Protein AF-A0A7R9Y5P9-F1 (afdb_monomer_lite)

Organism: NCBI:txid156133

Foldseek 3Di:
DVLLVVLLVLLVVLVVLLVVLVVPVVPDDPPCLPVSLVSLVVSLVSLVVSVVSLVVVVVVVVPPDPQDPVNVVSNVSSVVSSVVSVVSNVVSVVVNVVSVVD

Secondary structure (DSSP, 8-state):
-HHHHHHHHHHHHHHHHHHHHHHHHHH-SSS-HHHHHHHHHHHHHHHHHHHHHHHHHHHHTTSSPPPPHHHHHHHHHHHHHHHHHHHHHHHHHHHHHHHTT-

Sequence (102 aa):
MEAIEACEARLAELLECAAGVLDATSGVGDADEAGVLERCAEFREGVLTVQAELKEIASRARIGVPVDSDVYASRARAQLQARRAELLLARVSEMEGALGSR

pLDDT: mean 78.04, std 9.92, range [51.62, 90.19]

Radius of gyration: 16.13 Å; chains: 1; bounding box: 40×18×51 Å

Structure (mmCIF, N/CA/C/O backbone):
data_AF-A0A7R9Y5P9-F1
#
_entry.id   AF-A0A7R9Y5P9-F1
#
loop_
_atom_site.group_PDB
_atom_site.id
_atom_site.type_symbol
_atom_site.label_atom_id
_atom_site.label_alt_id
_atom_site.label_comp_id
_atom_site.label_asym_id
_atom_site.label_entity_id
_atom_site.label_seq_id
_atom_site.pdbx_PDB_ins_code
_atom_site.Cartn_x
_atom_site.Cartn_y
_atom_site.Cartn_z
_atom_site.occupancy
_atom_site.B_iso_or_equiv
_atom_site.auth_seq_id
_atom_site.auth_comp_id
_atom_site.auth_asym_id
_atom_site.auth_atom_id
_atom_site.pdbx_PDB_model_num
ATOM 1 N N . MET A 1 1 ? -13.147 7.444 11.698 1.00 61.31 1 MET A N 1
ATOM 2 C CA . MET A 1 1 ? -13.637 6.702 10.521 1.00 61.31 1 MET A CA 1
ATOM 3 C C . MET A 1 1 ? -12.929 7.207 9.270 1.00 61.31 1 MET A C 1
ATOM 5 O O . MET A 1 1 ? -12.202 6.420 8.681 1.00 61.31 1 MET A O 1
ATOM 9 N N . GLU A 1 2 ? -12.959 8.521 9.018 1.00 74.06 2 GLU A N 1
ATOM 10 C CA . GLU A 1 2 ? -12.297 9.199 7.881 1.00 74.06 2 GLU A CA 1
ATOM 11 C C . GLU A 1 2 ? -10.834 8.782 7.621 1.00 74.06 2 GLU A C 1
ATOM 13 O O . GLU A 1 2 ? -10.451 8.560 6.480 1.00 74.06 2 GLU A O 1
ATOM 18 N N . ALA A 1 3 ? -10.008 8.598 8.660 1.00 80.56 3 ALA A N 1
ATOM 19 C CA . ALA A 1 3 ? -8.601 8.214 8.475 1.00 80.56 3 ALA A CA 1
ATOM 20 C C . ALA A 1 3 ? -8.402 6.791 7.907 1.00 80.56 3 ALA A C 1
ATOM 22 O O . ALA A 1 3 ? -7.449 6.556 7.170 1.00 80.56 3 ALA A O 1
ATOM 23 N N . ILE A 1 4 ? -9.283 5.836 8.241 1.00 81.44 4 ILE A N 1
ATOM 24 C CA . ILE A 1 4 ? -9.204 4.465 7.701 1.00 81.44 4 ILE A CA 1
ATOM 25 C C . ILE A 1 4 ? -9.702 4.453 6.257 1.00 81.44 4 ILE A C 1
ATOM 27 O O . ILE A 1 4 ? -9.072 3.829 5.414 1.00 81.44 4 ILE A O 1
ATOM 31 N N . GLU A 1 5 ? -10.779 5.179 5.967 1.00 83.56 5 GLU A N 1
ATOM 32 C CA . GLU A 1 5 ? -11.331 5.306 4.612 1.00 83.56 5 GLU A CA 1
ATOM 33 C C . GLU A 1 5 ? -10.343 6.003 3.666 1.00 83.56 5 GLU A C 1
ATOM 35 O O . GLU A 1 5 ? -10.159 5.568 2.533 1.00 83.56 5 GLU A O 1
ATOM 40 N N . ALA A 1 6 ? -9.621 7.018 4.151 1.00 86.69 6 ALA A N 1
ATOM 41 C CA . ALA A 1 6 ? -8.530 7.641 3.405 1.00 86.69 6 ALA A CA 1
ATOM 42 C C . ALA A 1 6 ? -7.386 6.651 3.114 1.00 86.69 6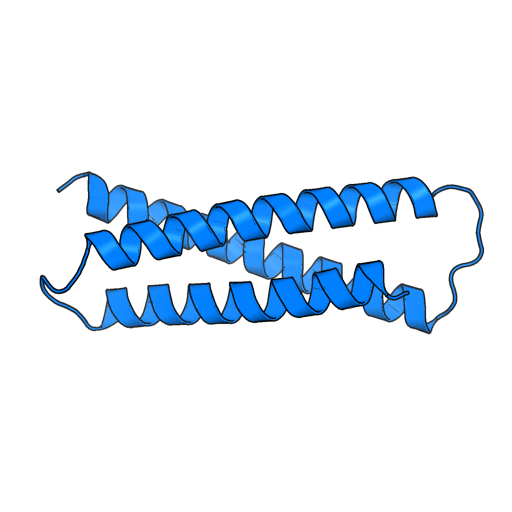 ALA A C 1
ATOM 44 O O . ALA A 1 6 ? -6.850 6.637 2.007 1.00 86.69 6 ALA A O 1
ATOM 45 N N . CYS A 1 7 ? -7.036 5.786 4.076 1.00 86.19 7 CYS A N 1
ATOM 46 C CA . CYS A 1 7 ? -6.064 4.713 3.844 1.00 86.19 7 CYS A CA 1
ATOM 47 C C . CYS A 1 7 ? -6.574 3.695 2.810 1.00 86.19 7 CYS A C 1
ATOM 49 O O . CYS A 1 7 ? -5.797 3.259 1.966 1.00 86.19 7 CYS A O 1
ATOM 51 N N . GLU A 1 8 ? -7.858 3.318 2.858 1.00 84.38 8 GLU A N 1
ATOM 52 C CA . GLU A 1 8 ? -8.479 2.410 1.878 1.00 84.38 8 GLU A CA 1
ATOM 53 C C . GLU A 1 8 ? -8.446 3.003 0.461 1.00 84.38 8 GLU A C 1
ATOM 55 O O . GLU A 1 8 ? -8.071 2.309 -0.485 1.00 84.38 8 GLU A O 1
ATOM 60 N N . ALA A 1 9 ? -8.788 4.286 0.308 1.00 88.06 9 ALA A N 1
ATOM 61 C CA . ALA A 1 9 ? -8.758 4.975 -0.981 1.00 88.06 9 ALA A CA 1
ATOM 62 C C . ALA A 1 9 ? -7.337 5.027 -1.562 1.00 88.06 9 ALA A C 1
ATOM 64 O O . ALA A 1 9 ? -7.113 4.596 -2.692 1.00 88.06 9 ALA A O 1
ATOM 65 N N . ARG A 1 10 ? -6.352 5.441 -0.753 1.00 88.81 10 ARG A N 1
ATOM 66 C CA . ARG A 1 10 ? -4.941 5.472 -1.169 1.00 88.81 10 ARG A CA 1
ATOM 67 C C . ARG A 1 10 ? -4.418 4.083 -1.529 1.00 88.81 10 ARG A C 1
ATOM 69 O O . ARG A 1 10 ? -3.674 3.937 -2.491 1.00 88.81 10 ARG A O 1
ATOM 76 N N . LEU A 1 11 ? -4.803 3.044 -0.783 1.00 86.69 11 LEU A N 1
ATOM 77 C CA . LEU A 1 11 ? -4.425 1.670 -1.121 1.00 86.69 11 LEU A CA 1
ATOM 78 C C . LEU A 1 11 ? -5.032 1.217 -2.447 1.00 86.69 11 LEU A C 1
ATOM 80 O O . LEU A 1 11 ? -4.354 0.516 -3.191 1.00 86.69 11 LEU A O 1
ATOM 84 N N . ALA A 1 12 ? -6.272 1.596 -2.757 1.00 85.81 12 ALA A N 1
ATOM 85 C CA . ALA A 1 12 ? -6.882 1.273 -4.042 1.00 85.81 12 ALA A CA 1
ATOM 86 C C . ALA A 1 12 ? -6.106 1.907 -5.210 1.00 85.81 12 ALA A C 1
ATOM 88 O O . ALA A 1 12 ? -5.722 1.190 -6.132 1.00 85.81 12 ALA A O 1
ATOM 89 N N . GLU A 1 13 ? -5.780 3.198 -5.116 1.00 89.25 13 GLU A N 1
ATOM 90 C CA . GLU A 1 13 ? -4.980 3.916 -6.122 1.00 89.25 13 GLU A CA 1
ATOM 91 C C . GLU A 1 13 ? -3.589 3.288 -6.310 1.00 89.25 13 GLU A C 1
ATOM 93 O O . GLU A 1 13 ? -3.135 3.065 -7.433 1.00 89.25 13 GLU A O 1
ATOM 98 N N . LEU A 1 14 ? -2.918 2.927 -5.211 1.00 88.25 14 LEU A N 1
ATOM 99 C CA . LEU A 1 14 ? -1.611 2.267 -5.260 1.00 88.25 14 LEU A CA 1
ATOM 100 C C . LEU A 1 14 ? -1.691 0.884 -5.923 1.00 88.25 14 LEU A C 1
ATOM 102 O O . LEU A 1 14 ? -0.805 0.517 -6.693 1.00 88.25 14 LEU A O 1
ATOM 106 N N . LEU A 1 15 ? -2.744 0.110 -5.649 1.00 85.31 15 LEU A N 1
ATOM 107 C CA . LEU A 1 15 ? -2.955 -1.195 -6.283 1.00 85.31 15 LEU A CA 1
ATOM 108 C C . LEU A 1 15 ? -3.193 -1.065 -7.795 1.00 85.31 15 LEU A C 1
ATOM 110 O O . LEU A 1 15 ? -2.688 -1.893 -8.555 1.00 85.31 15 LEU A O 1
ATOM 114 N N . GLU A 1 16 ? -3.914 -0.033 -8.235 1.00 86.81 16 GLU A N 1
ATOM 115 C CA . GLU A 1 16 ? -4.086 0.280 -9.659 1.00 86.81 16 GLU A CA 1
ATOM 116 C C . GLU A 1 16 ? -2.762 0.702 -10.310 1.00 86.81 16 GLU A C 1
ATOM 118 O O . GLU A 1 16 ? -2.427 0.211 -11.390 1.00 86.81 16 GLU A O 1
ATOM 123 N N . CYS A 1 17 ? -1.961 1.527 -9.625 1.00 84.31 17 CYS A N 1
ATOM 124 C CA . CYS A 1 17 ? -0.624 1.907 -10.084 1.00 84.31 17 CYS A CA 1
ATOM 125 C C . CYS A 1 17 ? 0.274 0.673 -10.289 1.00 84.31 17 CYS A C 1
ATOM 127 O O . CYS A 1 17 ? 0.861 0.500 -11.359 1.00 84.31 17 CYS A O 1
ATOM 129 N N . ALA A 1 18 ? 0.312 -0.244 -9.316 1.00 81.50 18 ALA A N 1
ATOM 130 C CA . ALA A 1 18 ? 1.077 -1.486 -9.425 1.00 81.50 18 ALA A CA 1
ATOM 131 C C . ALA A 1 18 ? 0.602 -2.381 -10.579 1.00 81.50 18 ALA A C 1
ATOM 133 O O . ALA A 1 18 ? 1.427 -2.979 -11.269 1.00 81.50 18 ALA A O 1
ATOM 134 N N . ALA A 1 19 ? -0.710 -2.469 -10.816 1.00 82.56 19 ALA A N 1
ATOM 135 C CA . ALA A 1 19 ? -1.245 -3.201 -11.961 1.00 82.56 19 ALA A CA 1
ATOM 136 C C . ALA A 1 19 ? -0.786 -2.579 -13.290 1.00 82.56 19 ALA A C 1
ATOM 138 O O . ALA A 1 19 ? -0.366 -3.307 -14.186 1.00 82.56 19 ALA A O 1
ATOM 139 N N . GLY A 1 20 ? -0.786 -1.246 -13.392 1.00 81.31 20 GLY A N 1
ATOM 140 C CA . GLY A 1 20 ? -0.282 -0.530 -14.566 1.00 81.31 20 GLY A CA 1
ATOM 141 C C . GLY A 1 20 ? 1.218 -0.733 -14.806 1.00 81.31 20 GLY A C 1
ATOM 142 O O . GLY A 1 20 ? 1.639 -0.905 -15.947 1.00 81.31 20 GLY A O 1
ATOM 143 N N . VAL A 1 21 ? 2.027 -0.768 -13.743 1.00 79.06 21 VAL A N 1
ATOM 144 C CA . VAL A 1 21 ? 3.466 -1.092 -13.813 1.00 79.06 21 VAL A CA 1
ATOM 145 C C . VAL A 1 21 ? 3.691 -2.524 -14.314 1.00 79.06 21 VAL A C 1
ATOM 147 O O . VAL A 1 21 ? 4.527 -2.764 -15.188 1.00 79.06 21 VAL A O 1
ATOM 150 N N . LEU A 1 22 ? 2.933 -3.488 -13.788 1.00 76.81 22 LEU A N 1
ATOM 151 C CA . LEU A 1 22 ? 3.016 -4.892 -14.200 1.00 76.81 22 LEU A CA 1
ATOM 152 C C . LEU A 1 22 ? 2.593 -5.093 -15.662 1.00 76.81 22 LEU A C 1
ATOM 154 O O . LEU A 1 22 ? 3.210 -5.878 -16.377 1.00 76.81 22 LEU A O 1
ATOM 158 N N . ASP A 1 23 ? 1.579 -4.363 -16.122 1.00 78.06 23 ASP A N 1
ATOM 159 C CA . ASP A 1 23 ? 1.120 -4.424 -17.510 1.00 78.06 23 ASP A CA 1
ATOM 160 C C . ASP A 1 23 ? 2.150 -3.807 -18.470 1.00 78.06 23 ASP A C 1
ATOM 162 O O . ASP A 1 23 ? 2.576 -4.461 -19.426 1.00 78.06 23 ASP A O 1
ATOM 166 N N . ALA A 1 24 ? 2.657 -2.609 -18.147 1.00 71.94 24 ALA A N 1
ATOM 167 C CA . ALA A 1 24 ? 3.682 -1.916 -18.931 1.00 71.94 24 ALA A CA 1
ATOM 168 C C . ALA A 1 24 ? 4.955 -2.758 -19.105 1.00 71.94 24 ALA A C 1
ATOM 170 O O . ALA A 1 24 ? 5.548 -2.790 -20.175 1.00 71.94 24 ALA A O 1
ATOM 171 N N . THR A 1 25 ? 5.352 -3.504 -18.080 1.00 68.69 25 THR A N 1
ATOM 172 C CA . THR A 1 25 ? 6.538 -4.374 -18.140 1.00 68.69 25 THR A CA 1
ATOM 173 C C . THR A 1 25 ? 6.292 -5.710 -18.840 1.00 68.69 25 THR A C 1
ATOM 175 O O . THR A 1 25 ? 7.241 -6.328 -19.320 1.00 68.69 25 THR A O 1
ATOM 178 N N . SER A 1 26 ? 5.037 -6.154 -18.945 1.00 67.50 26 SER A N 1
ATOM 179 C CA . SER A 1 26 ? 4.662 -7.361 -19.691 1.00 67.50 26 SER A CA 1
ATOM 180 C C . SER A 1 26 ? 4.540 -7.133 -21.205 1.00 67.50 26 SER A C 1
ATOM 182 O O . SER A 1 26 ? 4.662 -8.085 -21.979 1.00 67.50 26 SER A O 1
ATOM 184 N N . GLY A 1 27 ? 4.325 -5.881 -21.631 1.00 61.69 27 GLY A N 1
ATOM 185 C CA . GLY A 1 27 ? 4.013 -5.520 -23.017 1.00 61.69 27 GLY A CA 1
ATOM 186 C C . GLY A 1 27 ? 5.094 -4.764 -23.797 1.00 61.69 27 GLY A C 1
ATOM 187 O O . GLY A 1 27 ? 4.881 -4.488 -24.977 1.00 61.69 27 GLY A O 1
ATOM 188 N N . VAL A 1 28 ? 6.234 -4.407 -23.198 1.00 51.62 28 VAL A N 1
ATOM 189 C CA . VAL A 1 28 ? 7.121 -3.378 -23.771 1.00 51.62 28 VAL A CA 1
ATOM 190 C C . VAL A 1 28 ? 8.561 -3.865 -23.966 1.00 51.62 28 VAL A C 1
ATOM 192 O O . VAL A 1 28 ? 9.234 -4.280 -23.027 1.00 51.62 28 VAL A O 1
ATOM 195 N N . GLY A 1 29 ? 9.049 -3.771 -25.207 1.00 59.34 29 GLY A N 1
ATOM 196 C CA . GLY A 1 29 ? 10.475 -3.581 -25.491 1.00 59.34 29 GLY A CA 1
ATOM 197 C C . GLY A 1 29 ? 10.836 -2.095 -25.397 1.00 59.34 29 GLY A C 1
ATOM 198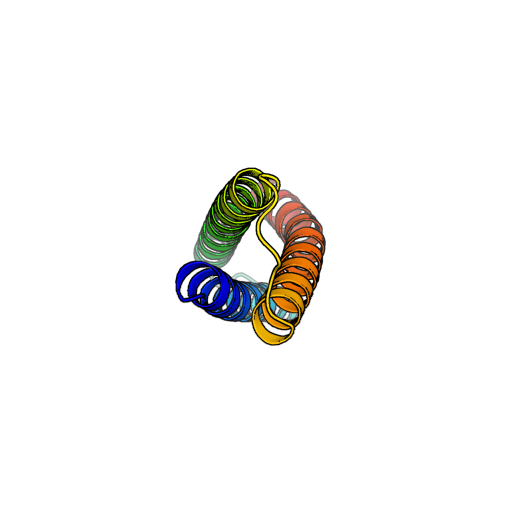 O O . GLY A 1 29 ? 10.001 -1.282 -25.764 1.00 59.34 29 GLY A O 1
ATOM 199 N N . ASP A 1 30 ? 12.039 -1.771 -24.907 1.00 52.81 30 ASP A N 1
ATOM 200 C CA . ASP A 1 30 ? 12.751 -0.472 -24.797 1.00 52.81 30 ASP A CA 1
ATOM 201 C C . ASP A 1 30 ? 12.000 0.828 -24.408 1.00 52.81 30 ASP A C 1
ATOM 203 O O . ASP A 1 30 ? 12.654 1.836 -24.137 1.00 52.81 30 ASP A O 1
ATOM 207 N N . ALA A 1 31 ? 10.669 0.876 -24.340 1.00 55.31 31 ALA A N 1
ATOM 208 C CA . ALA A 1 31 ? 9.947 2.101 -24.028 1.00 55.31 31 ALA A CA 1
ATOM 209 C C . ALA A 1 31 ? 9.830 2.316 -22.510 1.00 55.31 31 ALA A C 1
ATOM 211 O O . ALA A 1 31 ? 9.109 1.621 -21.801 1.00 55.31 31 ALA A O 1
ATOM 212 N N . ASP A 1 32 ? 10.531 3.358 -22.071 1.00 72.19 32 ASP A N 1
ATOM 213 C CA . ASP A 1 32 ? 10.365 4.084 -20.812 1.00 72.19 32 ASP A CA 1
ATOM 214 C C . ASP A 1 32 ? 10.641 3.302 -19.519 1.00 72.19 32 ASP A C 1
ATOM 216 O O . ASP A 1 32 ? 9.895 3.361 -18.543 1.00 72.19 32 ASP A O 1
ATOM 220 N N . GLU A 1 33 ? 11.778 2.604 -19.491 1.00 74.44 33 GLU A N 1
ATOM 221 C CA . GLU A 1 33 ? 12.335 2.012 -18.269 1.00 74.44 33 GLU A CA 1
ATOM 222 C C . GLU A 1 33 ? 12.426 3.029 -17.117 1.00 74.44 33 GLU A C 1
ATOM 224 O O . GLU A 1 33 ? 12.104 2.701 -15.977 1.00 74.44 33 GLU A O 1
ATOM 229 N N . ALA A 1 34 ? 12.791 4.280 -17.417 1.00 78.44 34 ALA A N 1
ATOM 230 C CA . ALA A 1 34 ? 12.848 5.355 -16.432 1.00 78.44 34 ALA A CA 1
ATOM 231 C C . ALA A 1 34 ? 11.466 5.655 -15.822 1.00 78.44 34 ALA A C 1
ATOM 233 O O . ALA A 1 34 ? 11.344 5.693 -14.599 1.00 78.44 34 ALA A O 1
ATOM 234 N N . GLY A 1 35 ? 10.422 5.799 -16.645 1.00 81.81 35 GLY A N 1
ATOM 235 C CA . GLY A 1 35 ? 9.054 6.009 -16.170 1.00 81.81 35 GLY A CA 1
ATOM 236 C C . GLY A 1 35 ? 8.479 4.804 -15.420 1.00 81.81 35 GLY A C 1
ATOM 237 O O . GLY A 1 35 ? 7.698 4.972 -14.484 1.00 81.81 35 GLY A O 1
ATOM 238 N N . VAL A 1 36 ? 8.884 3.579 -15.771 1.00 80.94 36 VAL A N 1
ATOM 239 C CA . VAL A 1 36 ? 8.533 2.377 -14.998 1.00 80.94 36 VAL A CA 1
ATOM 240 C C . VAL A 1 36 ? 9.199 2.411 -13.622 1.00 80.94 36 VAL A C 1
ATOM 242 O O . VAL A 1 36 ? 8.511 2.223 -12.622 1.00 80.94 36 VAL A O 1
ATOM 245 N N . LEU A 1 37 ? 10.504 2.689 -13.550 1.00 82.56 37 LEU A N 1
ATOM 246 C CA . LEU A 1 37 ? 11.243 2.784 -12.286 1.00 82.56 37 LEU A CA 1
ATOM 247 C C . LEU A 1 37 ? 10.694 3.891 -11.373 1.00 82.56 37 LEU A C 1
ATOM 249 O O . LEU A 1 37 ? 10.569 3.675 -10.169 1.00 82.56 37 LEU A O 1
ATOM 253 N N . GLU A 1 38 ? 10.3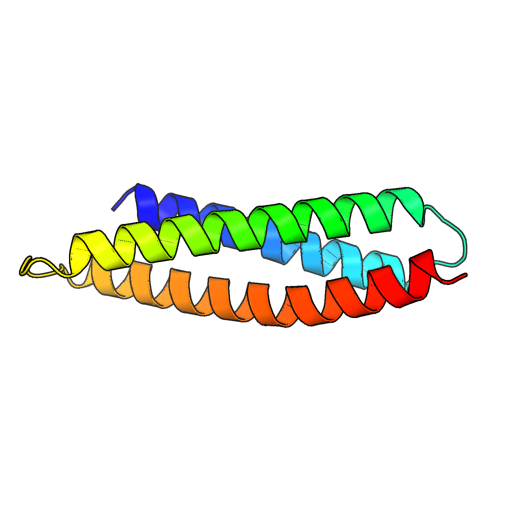17 5.045 -11.930 1.00 85.12 38 GLU A N 1
ATOM 254 C CA . GLU A 1 38 ? 9.687 6.137 -11.177 1.00 85.12 38 GLU A CA 1
ATOM 255 C C . GLU A 1 38 ? 8.360 5.690 -10.546 1.00 85.12 38 GLU A C 1
ATOM 257 O O . GLU A 1 38 ? 8.179 5.812 -9.334 1.00 85.12 38 GLU A O 1
ATOM 262 N N . ARG A 1 39 ? 7.471 5.052 -11.320 1.00 84.75 39 ARG A N 1
ATOM 263 C CA . ARG A 1 39 ? 6.196 4.530 -10.794 1.00 84.75 39 ARG A CA 1
ATOM 264 C C . ARG A 1 39 ? 6.389 3.427 -9.757 1.00 84.75 39 ARG A C 1
ATOM 266 O O . ARG A 1 39 ? 5.623 3.339 -8.798 1.00 84.75 39 ARG A O 1
ATOM 273 N N . CYS A 1 40 ? 7.403 2.578 -9.924 1.00 84.94 40 CYS A N 1
ATOM 274 C CA . CYS A 1 40 ? 7.754 1.572 -8.927 1.00 84.94 40 CYS A CA 1
ATOM 275 C C . CYS A 1 40 ? 8.188 2.218 -7.597 1.00 84.94 40 CYS A C 1
ATOM 277 O O . CYS A 1 40 ? 7.768 1.769 -6.522 1.00 84.94 40 CYS A O 1
ATOM 279 N N . ALA A 1 41 ? 8.975 3.298 -7.661 1.00 85.81 41 ALA A N 1
ATOM 280 C CA . ALA A 1 41 ? 9.404 4.060 -6.494 1.00 85.81 41 ALA A CA 1
ATOM 281 C C . ALA A 1 41 ? 8.221 4.754 -5.797 1.00 85.81 41 ALA A C 1
ATOM 283 O O . ALA A 1 41 ? 8.065 4.594 -4.583 1.00 85.81 41 ALA A O 1
ATOM 284 N N . GLU A 1 42 ? 7.352 5.431 -6.555 1.00 88.25 42 GLU A N 1
ATOM 285 C CA . GLU A 1 42 ? 6.128 6.064 -6.042 1.00 88.25 42 GLU A CA 1
ATOM 286 C C . GLU A 1 42 ? 5.200 5.046 -5.368 1.00 88.25 42 GLU A C 1
ATOM 288 O O . GLU A 1 42 ? 4.720 5.265 -4.251 1.00 88.25 42 GLU A O 1
ATOM 293 N N . PHE A 1 43 ? 4.988 3.889 -6.008 1.00 88.25 43 PHE A N 1
ATOM 294 C CA . PHE A 1 43 ? 4.199 2.805 -5.432 1.00 88.25 43 PHE A CA 1
ATOM 295 C C . PHE A 1 43 ? 4.791 2.345 -4.096 1.00 88.25 43 PHE A C 1
ATOM 297 O O . PHE A 1 43 ? 4.073 2.220 -3.100 1.00 88.25 43 PHE A O 1
ATOM 304 N N . ARG A 1 44 ? 6.109 2.131 -4.038 1.00 86.62 44 ARG A N 1
ATOM 305 C CA . ARG A 1 44 ? 6.792 1.694 -2.818 1.00 86.62 44 ARG A CA 1
ATOM 306 C C . ARG A 1 44 ? 6.670 2.698 -1.682 1.00 86.62 44 ARG A C 1
ATOM 308 O O . ARG A 1 44 ? 6.315 2.304 -0.568 1.00 86.62 44 ARG A O 1
ATOM 315 N N . GLU A 1 45 ? 6.954 3.967 -1.943 1.00 89.81 45 GLU A N 1
ATOM 316 C CA . GLU A 1 45 ? 6.829 5.025 -0.942 1.00 89.81 45 GLU A CA 1
ATOM 317 C C . GLU A 1 45 ? 5.385 5.141 -0.435 1.00 89.81 45 GLU A C 1
ATOM 319 O O . GLU A 1 45 ? 5.146 5.190 0.779 1.00 89.81 45 GLU A O 1
ATOM 324 N N . GLY A 1 46 ? 4.411 5.087 -1.346 1.00 89.19 46 GLY A N 1
ATOM 325 C CA . GLY A 1 46 ? 2.994 5.129 -1.008 1.00 89.19 46 GLY A CA 1
ATOM 326 C C . GLY A 1 46 ? 2.565 3.972 -0.105 1.00 89.19 46 GLY A C 1
ATOM 327 O O . GLY A 1 46 ? 1.929 4.198 0.929 1.00 89.19 46 GLY A O 1
ATOM 328 N N . VAL A 1 47 ? 2.959 2.737 -0.434 1.00 87.81 47 VAL A N 1
ATOM 329 C CA . VAL A 1 47 ? 2.626 1.551 0.374 1.00 87.81 47 VAL A CA 1
ATOM 330 C C . VAL A 1 47 ? 3.229 1.644 1.773 1.00 87.81 47 VAL A C 1
ATOM 332 O O . VAL A 1 47 ? 2.531 1.385 2.756 1.00 87.81 47 VAL A O 1
ATOM 335 N N . LEU A 1 48 ? 4.499 2.043 1.889 1.00 87.31 48 LEU A N 1
ATOM 336 C CA . LEU A 1 48 ? 5.164 2.198 3.186 1.00 87.31 48 LEU A CA 1
ATOM 337 C C . LEU A 1 48 ? 4.496 3.280 4.043 1.00 87.31 48 LEU A C 1
ATOM 339 O O . LEU A 1 48 ? 4.298 3.076 5.245 1.00 87.31 48 LEU A O 1
ATOM 343 N N . THR A 1 49 ? 4.093 4.387 3.421 1.00 90.19 49 THR A N 1
ATOM 344 C CA . THR A 1 49 ? 3.399 5.491 4.094 1.00 90.19 49 THR A CA 1
ATOM 345 C C . THR A 1 49 ? 2.051 5.039 4.649 1.00 90.19 49 THR A C 1
ATOM 347 O O . THR A 1 49 ? 1.800 5.176 5.847 1.00 90.19 49 THR A O 1
ATOM 350 N N . VAL A 1 50 ? 1.205 4.406 3.827 1.00 88.06 50 VAL A N 1
ATOM 351 C CA . VAL A 1 50 ? -0.114 3.943 4.290 1.00 88.06 50 VAL A CA 1
ATOM 352 C C . VAL A 1 50 ? 0.014 2.843 5.350 1.00 88.06 50 VAL A C 1
ATOM 354 O O . VAL A 1 50 ? -0.755 2.803 6.311 1.00 88.06 50 VAL A O 1
ATOM 357 N N . GLN A 1 51 ? 1.016 1.965 5.250 1.00 84.75 51 GLN A N 1
ATOM 358 C CA . GLN A 1 51 ? 1.281 0.982 6.303 1.00 84.75 51 GLN A CA 1
ATOM 359 C C . GLN A 1 51 ? 1.662 1.632 7.640 1.00 84.75 51 GLN A C 1
ATOM 361 O O . GLN A 1 51 ? 1.256 1.131 8.694 1.00 84.75 51 GLN A O 1
ATOM 366 N N . ALA A 1 52 ? 2.444 2.714 7.622 1.00 85.31 52 ALA A N 1
ATOM 367 C CA . ALA A 1 52 ? 2.785 3.462 8.829 1.00 85.31 52 ALA A CA 1
ATOM 368 C C . ALA A 1 52 ? 1.536 4.109 9.450 1.00 85.31 52 ALA A C 1
ATOM 370 O O . ALA A 1 52 ? 1.290 3.929 10.646 1.00 85.31 52 ALA A O 1
ATOM 371 N N . GLU A 1 53 ? 0.698 4.750 8.632 1.00 87.56 53 GLU A N 1
ATOM 372 C CA . GLU A 1 53 ? -0.572 5.354 9.060 1.00 87.56 53 GLU A CA 1
ATOM 373 C C . GLU A 1 53 ? -1.523 4.308 9.668 1.00 87.56 53 GLU A C 1
ATOM 375 O O . GLU A 1 53 ? -2.049 4.493 10.767 1.00 87.56 53 GLU A O 1
ATOM 380 N N . LEU A 1 54 ? -1.682 3.144 9.029 1.00 84.44 54 LEU A N 1
ATOM 381 C CA . LEU A 1 54 ? -2.508 2.053 9.558 1.00 84.44 54 LEU A CA 1
ATOM 382 C C . LEU A 1 54 ? -1.977 1.496 10.886 1.00 84.44 54 LEU A C 1
ATOM 384 O O . LEU A 1 54 ? -2.773 1.153 11.767 1.00 84.44 54 LEU A O 1
ATOM 388 N N . LYS A 1 55 ? -0.651 1.407 11.062 1.00 84.12 55 LYS A N 1
ATOM 389 C CA . LYS A 1 55 ? -0.031 1.001 12.338 1.00 84.12 55 LYS A CA 1
ATOM 390 C C . LYS A 1 55 ? -0.307 2.020 13.440 1.00 84.12 55 LYS A C 1
ATOM 392 O O . LYS A 1 55 ? -0.597 1.621 14.569 1.00 84.12 55 LYS A O 1
ATOM 397 N N . GLU A 1 56 ? -0.255 3.309 13.123 1.00 84.88 56 GLU A N 1
ATOM 398 C CA . GLU A 1 56 ? -0.568 4.384 14.061 1.00 84.88 56 GLU A CA 1
ATOM 399 C C . GLU A 1 56 ? -2.054 4.393 14.453 1.00 84.88 56 GLU A C 1
ATOM 401 O O . GLU A 1 56 ? -2.392 4.455 15.636 1.00 84.88 56 GLU A O 1
ATOM 406 N N . ILE A 1 57 ? -2.963 4.241 13.489 1.00 80.44 57 ILE A N 1
ATOM 407 C CA . ILE A 1 57 ? -4.400 4.117 13.769 1.00 80.44 57 ILE A CA 1
ATOM 408 C C . ILE A 1 57 ? -4.660 2.886 14.650 1.00 80.44 57 ILE A C 1
ATOM 410 O O . ILE A 1 57 ? -5.405 2.949 15.633 1.00 80.44 57 ILE A O 1
ATOM 414 N N . ALA A 1 58 ? -4.012 1.761 14.338 1.00 76.81 58 ALA A N 1
ATOM 415 C CA . ALA A 1 58 ? -4.137 0.524 15.097 1.00 76.81 58 ALA A CA 1
ATOM 416 C C . ALA A 1 58 ? -3.615 0.639 16.537 1.00 76.81 58 ALA A C 1
ATOM 418 O O . ALA A 1 58 ? -4.205 0.022 17.431 1.00 76.81 58 ALA A O 1
ATOM 419 N N . SER A 1 59 ? -2.534 1.392 16.767 1.00 78.56 59 SER A N 1
ATOM 420 C CA . SER A 1 59 ? -1.962 1.602 18.101 1.00 78.56 59 SER A CA 1
ATOM 421 C C . SER A 1 59 ? -2.862 2.491 18.961 1.00 78.56 59 SER A C 1
ATOM 423 O O . SER A 1 59 ? -3.115 2.155 20.118 1.00 78.56 59 SER A O 1
ATOM 425 N N . ARG A 1 60 ? -3.441 3.546 18.374 1.00 72.38 60 ARG A N 1
ATOM 426 C CA . ARG A 1 60 ? -4.410 4.439 19.032 1.00 72.38 60 ARG A CA 1
ATOM 427 C C . ARG A 1 60 ? -5.717 3.721 19.389 1.00 72.38 60 ARG A C 1
ATOM 429 O O . ARG A 1 60 ? -6.262 3.936 20.466 1.00 72.38 60 ARG A O 1
ATOM 436 N N . ALA 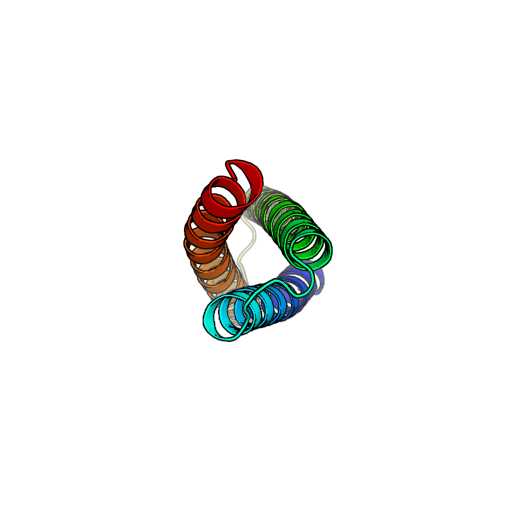A 1 61 ? -6.183 2.804 18.538 1.00 67.06 61 ALA A N 1
ATOM 437 C CA . ALA A 1 61 ? -7.397 2.016 18.779 1.00 67.06 61 ALA A CA 1
ATOM 438 C C . ALA A 1 61 ? -7.256 0.958 19.895 1.00 67.06 61 ALA A C 1
ATOM 440 O O . ALA A 1 61 ? -8.254 0.406 20.349 1.00 67.06 61 ALA A O 1
ATOM 441 N N . ARG A 1 62 ? -6.032 0.644 20.347 1.00 61.88 62 ARG A N 1
ATOM 442 C CA . ARG A 1 62 ? -5.768 -0.382 21.375 1.00 61.88 62 ARG A CA 1
ATOM 443 C C . ARG A 1 62 ? -6.124 0.072 22.802 1.00 61.88 62 ARG A C 1
ATOM 445 O O . ARG A 1 62 ? -6.044 -0.732 23.727 1.00 61.88 62 ARG A O 1
ATOM 452 N N . ILE A 1 63 ? -6.535 1.329 22.980 1.00 58.34 63 ILE A N 1
ATOM 453 C CA . ILE A 1 63 ? -6.932 1.921 24.263 1.00 58.34 63 ILE A CA 1
ATOM 454 C C . ILE A 1 63 ? -8.444 1.731 24.470 1.00 58.34 63 ILE A C 1
ATOM 456 O O . ILE A 1 63 ? -9.203 2.676 24.346 1.00 58.34 63 ILE A O 1
ATOM 460 N N . GLY A 1 64 ? -8.903 0.505 24.740 1.00 53.03 64 GLY A N 1
ATOM 461 C CA . GLY A 1 64 ? -10.196 0.225 25.399 1.00 53.03 64 GLY A CA 1
ATOM 462 C C . GLY A 1 64 ? -11.506 0.765 24.790 1.00 53.03 64 GLY A C 1
ATOM 463 O O . GLY A 1 64 ? -12.540 0.635 25.439 1.00 53.03 64 GLY A O 1
ATOM 464 N N . VAL A 1 65 ? -11.507 1.356 23.591 1.00 56.22 65 VAL A N 1
ATOM 465 C CA . VAL A 1 65 ? -12.725 1.900 22.975 1.00 56.22 65 VAL A CA 1
ATOM 466 C C . VAL A 1 65 ? -13.478 0.774 22.258 1.00 56.22 65 VAL A C 1
ATOM 468 O O . VAL A 1 65 ? -12.884 0.121 21.395 1.00 56.22 65 VAL A O 1
ATOM 471 N N . PRO A 1 66 ? -14.761 0.521 22.578 1.00 54.19 66 PRO A N 1
ATOM 472 C CA . PRO A 1 66 ? -15.590 -0.376 21.784 1.00 54.19 66 PRO A CA 1
ATOM 473 C C . PRO A 1 66 ? -15.657 0.152 20.349 1.00 54.19 66 PRO A C 1
ATOM 475 O O . PRO A 1 66 ? -16.043 1.291 20.103 1.00 54.19 66 PRO A O 1
ATOM 478 N N . VAL A 1 67 ? -15.200 -0.673 19.413 1.00 62.69 67 VAL A N 1
ATOM 479 C CA . VAL A 1 67 ? -15.134 -0.331 17.994 1.00 62.69 67 VAL A CA 1
ATOM 480 C C . VAL A 1 67 ? -16.452 -0.750 17.360 1.00 62.69 67 VAL A C 1
ATOM 482 O O . VAL A 1 67 ? -16.797 -1.931 17.408 1.00 62.69 67 VAL A O 1
ATOM 485 N N . ASP A 1 68 ? -17.178 0.203 16.776 1.00 71.75 68 ASP A N 1
ATOM 486 C CA . ASP A 1 68 ? -18.387 -0.086 16.006 1.00 71.75 68 ASP A CA 1
ATOM 487 C C . ASP A 1 68 ? -18.110 -1.099 14.882 1.00 71.75 68 ASP A C 1
ATOM 489 O O . ASP A 1 68 ? -17.023 -1.123 14.292 1.00 71.75 68 ASP A O 1
ATOM 493 N N . SER A 1 69 ? -19.117 -1.920 14.568 1.00 70.50 69 SER A N 1
ATOM 494 C CA . SER A 1 69 ? -19.084 -2.954 13.517 1.00 70.50 69 SER A CA 1
ATOM 495 C C . SER A 1 69 ? -18.510 -2.434 12.193 1.00 70.50 69 SER A C 1
ATOM 497 O O . SER A 1 69 ? -17.669 -3.087 11.572 1.00 70.50 69 SER A O 1
ATOM 499 N N . ASP A 1 70 ? -18.908 -1.227 11.794 1.00 72.81 70 ASP A N 1
ATOM 500 C CA . ASP A 1 70 ? -18.491 -0.623 10.527 1.00 72.81 70 ASP A CA 1
ATOM 501 C C . ASP A 1 70 ? -17.013 -0.228 10.542 1.00 72.81 70 ASP A C 1
ATOM 503 O O . ASP A 1 70 ? -16.281 -0.470 9.582 1.00 72.81 70 ASP A O 1
ATOM 507 N N . VAL A 1 71 ? -16.527 0.280 11.677 1.00 72.19 71 VAL A N 1
ATOM 508 C CA . VAL A 1 71 ? -15.112 0.622 11.862 1.00 72.19 71 VAL A CA 1
ATOM 509 C C . VAL A 1 71 ? -14.250 -0.643 11.866 1.00 72.19 71 VAL A C 1
ATOM 511 O O . V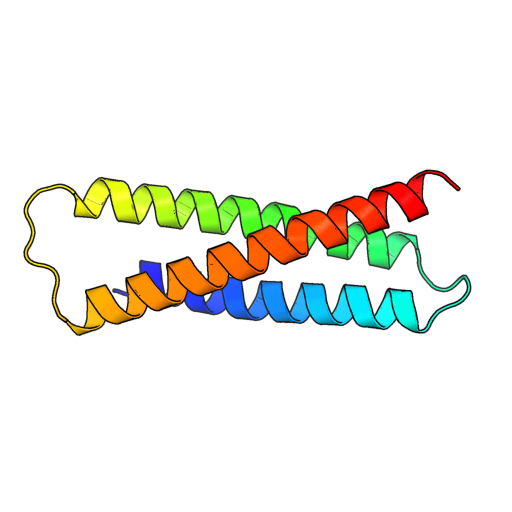AL A 1 71 ? -13.139 -0.637 11.329 1.00 72.19 71 VAL A O 1
ATOM 514 N N . TYR A 1 72 ? -14.757 -1.747 12.422 1.00 73.06 72 TYR A N 1
ATOM 515 C CA . TYR A 1 72 ? -14.087 -3.044 12.342 1.00 73.06 72 TYR A CA 1
ATOM 516 C C . TYR A 1 72 ? -14.006 -3.554 10.895 1.00 73.06 72 TYR A C 1
ATOM 518 O O . TYR A 1 72 ? -12.933 -3.973 10.455 1.00 73.06 72 TYR A O 1
ATOM 526 N N . ALA A 1 73 ? -15.103 -3.469 10.136 1.00 76.06 73 ALA A N 1
ATOM 527 C CA . ALA A 1 73 ? -15.145 -3.887 8.738 1.00 76.06 73 ALA A CA 1
ATOM 528 C C . ALA A 1 73 ? -14.189 -3.067 7.852 1.00 76.06 73 ALA A C 1
ATOM 530 O O . ALA A 1 73 ? -13.411 -3.658 7.098 1.00 76.06 73 ALA A O 1
ATOM 531 N N . SER A 1 74 ? -14.177 -1.734 7.980 1.00 78.75 74 SER A N 1
ATOM 532 C CA . SER A 1 74 ? -13.228 -0.869 7.257 1.00 78.75 74 SER A CA 1
ATOM 533 C C . SER A 1 74 ? -11.780 -1.172 7.640 1.00 78.75 74 SER A C 1
ATOM 535 O O . SER A 1 74 ? -10.899 -1.266 6.790 1.00 78.75 74 SER A O 1
ATOM 537 N N . ARG A 1 75 ? -11.508 -1.434 8.923 1.00 78.44 75 ARG A N 1
ATOM 538 C CA . ARG A 1 75 ? -10.162 -1.825 9.363 1.00 78.44 75 ARG A CA 1
ATOM 539 C C . ARG A 1 75 ? -9.712 -3.149 8.742 1.00 78.44 75 ARG A C 1
ATOM 541 O O . ARG A 1 75 ? -8.562 -3.257 8.322 1.00 78.44 75 ARG A O 1
ATOM 548 N N . ALA A 1 76 ? -10.593 -4.147 8.685 1.00 79.75 76 ALA A N 1
ATOM 549 C CA . ALA A 1 76 ? -10.284 -5.447 8.093 1.00 79.75 76 ALA A CA 1
ATOM 550 C C . ALA A 1 76 ? -9.994 -5.335 6.586 1.00 79.75 76 ALA A C 1
ATOM 552 O O . ALA A 1 76 ? -9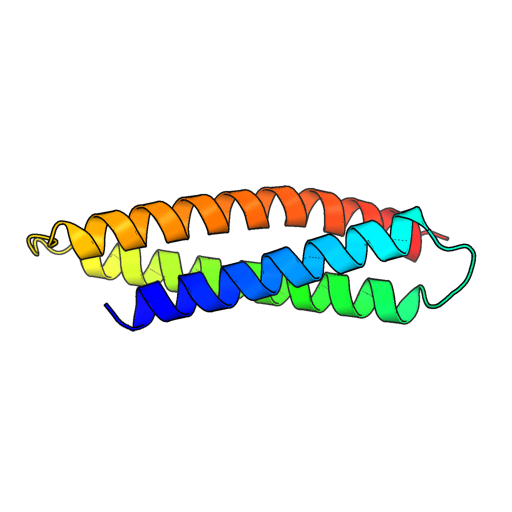.038 -5.938 6.091 1.00 79.75 76 ALA A O 1
ATOM 553 N N . ARG A 1 77 ? -10.772 -4.523 5.863 1.00 80.12 77 ARG A N 1
ATOM 554 C CA . ARG A 1 77 ? -10.549 -4.239 4.438 1.00 80.12 77 ARG A CA 1
ATOM 555 C C . ARG A 1 77 ? -9.228 -3.511 4.192 1.00 80.12 77 ARG A C 1
ATOM 557 O O . ARG A 1 77 ? -8.442 -3.984 3.370 1.00 80.12 77 ARG A O 1
ATOM 564 N N . ALA A 1 78 ? -8.936 -2.454 4.950 1.00 79.50 78 ALA A N 1
ATOM 565 C CA . ALA A 1 78 ? -7.667 -1.733 4.854 1.00 79.50 78 ALA A CA 1
ATOM 566 C C . ALA A 1 78 ? -6.458 -2.649 5.120 1.00 79.50 78 ALA A C 1
ATOM 568 O O . ALA A 1 78 ? -5.467 -2.613 4.394 1.00 79.50 78 ALA A O 1
ATOM 569 N N . GLN A 1 79 ? -6.547 -3.537 6.118 1.00 80.62 79 GLN A N 1
ATOM 570 C CA . GLN A 1 79 ? -5.496 -4.522 6.401 1.00 80.62 79 GLN A CA 1
ATOM 571 C C . GLN A 1 79 ? -5.300 -5.522 5.256 1.00 80.62 79 GLN A C 1
ATOM 573 O O . GLN A 1 79 ? -4.163 -5.836 4.900 1.00 80.62 79 GLN A O 1
ATOM 578 N N . LEU A 1 80 ? -6.389 -6.014 4.659 1.00 84.38 80 LEU A N 1
ATOM 579 C CA . LEU A 1 80 ? -6.318 -6.921 3.515 1.00 84.38 80 LEU A CA 1
ATOM 580 C C . LEU A 1 80 ? -5.678 -6.242 2.297 1.00 84.38 80 LEU A C 1
ATOM 582 O O . LEU A 1 80 ? -4.824 -6.837 1.640 1.00 84.38 80 LEU A O 1
ATOM 586 N N . GLN A 1 81 ? -6.066 -5.001 2.004 1.00 83.25 81 GLN A N 1
ATOM 587 C CA . GLN A 1 81 ? -5.481 -4.214 0.919 1.00 83.25 81 GLN A CA 1
ATOM 588 C C . GLN A 1 81 ? -4.002 -3.909 1.174 1.00 83.25 81 GLN A C 1
ATOM 590 O O . GLN A 1 81 ? -3.188 -4.108 0.277 1.00 83.25 81 GLN A O 1
ATOM 595 N N . ALA A 1 82 ? -3.626 -3.540 2.400 1.00 79.25 82 ALA A N 1
ATOM 596 C CA . ALA A 1 82 ? -2.230 -3.329 2.775 1.00 79.25 82 ALA A CA 1
ATOM 597 C C . ALA A 1 82 ? -1.391 -4.601 2.587 1.00 79.25 82 ALA A C 1
ATOM 599 O O . ALA A 1 82 ? -0.263 -4.528 2.103 1.00 79.25 82 ALA A O 1
ATOM 600 N N . ARG A 1 83 ? -1.953 -5.777 2.903 1.00 84.38 83 ARG A N 1
ATOM 601 C CA . ARG A 1 83 ? -1.285 -7.063 2.664 1.00 84.38 83 ARG A CA 1
ATOM 602 C C . ARG A 1 83 ? -1.137 -7.375 1.175 1.00 84.38 83 ARG A C 1
ATOM 604 O O . ARG A 1 83 ? -0.107 -7.900 0.768 1.00 84.38 83 ARG A O 1
ATOM 611 N N . ARG A 1 84 ? -2.140 -7.057 0.352 1.00 84.75 84 ARG A N 1
ATOM 612 C CA . ARG A 1 84 ? -2.038 -7.181 -1.114 1.00 84.75 84 ARG A CA 1
ATOM 613 C C . ARG A 1 84 ? -0.967 -6.251 -1.678 1.00 84.75 84 ARG A C 1
ATOM 615 O O . ARG A 1 84 ? -0.152 -6.694 -2.479 1.00 84.75 84 ARG A O 1
ATOM 622 N N . ALA A 1 85 ? -0.944 -5.004 -1.220 1.00 83.62 85 ALA A N 1
ATOM 623 C CA . ALA A 1 85 ? 0.043 -4.019 -1.629 1.00 83.62 85 ALA A CA 1
ATOM 624 C C . ALA A 1 85 ? 1.467 -4.438 -1.225 1.00 83.62 85 ALA A C 1
ATOM 626 O O . ALA A 1 85 ? 2.387 -4.301 -2.017 1.00 83.62 85 ALA A O 1
ATOM 627 N N . GLU A 1 86 ? 1.644 -5.046 -0.049 1.00 84.56 86 GLU A N 1
ATOM 628 C CA . GLU A 1 86 ? 2.923 -5.622 0.393 1.00 84.56 86 GLU A CA 1
ATOM 629 C C . GLU A 1 86 ? 3.400 -6.776 -0.507 1.00 84.56 86 GLU A C 1
ATOM 631 O O . GLU A 1 86 ? 4.579 -6.863 -0.842 1.00 84.56 86 GLU A O 1
ATOM 636 N N . LEU A 1 87 ? 2.491 -7.658 -0.933 1.00 86.38 87 LEU A N 1
ATOM 637 C CA . LEU A 1 87 ? 2.835 -8.738 -1.865 1.00 86.38 87 LEU A CA 1
ATOM 638 C C . LEU A 1 87 ? 3.240 -8.191 -3.241 1.00 86.38 87 LEU A C 1
ATOM 640 O O . LEU A 1 87 ? 4.186 -8.689 -3.849 1.00 86.38 87 LEU A O 1
ATOM 644 N N . LEU A 1 88 ? 2.546 -7.156 -3.717 1.00 83.69 88 LEU A N 1
ATOM 645 C CA . LEU A 1 88 ? 2.892 -6.475 -4.963 1.00 83.69 88 LEU A CA 1
ATOM 646 C C . LEU A 1 88 ? 4.199 -5.691 -4.840 1.00 83.69 88 LEU A C 1
ATOM 648 O O . LEU A 1 88 ? 4.971 -5.672 -5.789 1.00 83.69 88 LEU A O 1
ATOM 652 N N . LEU A 1 89 ? 4.500 -5.128 -3.668 1.00 82.62 89 LEU A N 1
ATOM 653 C CA . LEU A 1 89 ? 5.760 -4.439 -3.393 1.00 82.62 89 LEU A CA 1
ATOM 654 C C . LEU A 1 89 ? 6.965 -5.353 -3.602 1.00 82.62 89 LEU A C 1
ATOM 656 O O . LEU A 1 89 ? 7.948 -4.930 -4.209 1.00 82.62 89 LEU A O 1
ATOM 660 N N . ALA A 1 90 ? 6.883 -6.604 -3.143 1.00 84.88 90 ALA A N 1
ATOM 661 C CA . ALA A 1 90 ? 7.937 -7.587 -3.375 1.00 84.88 90 ALA A CA 1
ATOM 662 C C . ALA A 1 90 ? 8.160 -7.821 -4.877 1.00 84.88 90 ALA A C 1
ATOM 664 O O . ALA A 1 90 ? 9.296 -7.778 -5.343 1.00 84.88 90 ALA A O 1
ATOM 665 N N . ARG A 1 91 ? 7.078 -7.976 -5.653 1.00 82.62 91 ARG A N 1
ATOM 666 C CA . ARG A 1 91 ? 7.170 -8.153 -7.109 1.00 82.62 91 ARG A CA 1
ATOM 667 C C . ARG A 1 91 ? 7.699 -6.931 -7.844 1.00 82.62 91 ARG A C 1
ATOM 669 O O . ARG A 1 91 ? 8.565 -7.079 -8.698 1.00 82.62 91 ARG A O 1
ATOM 676 N N . VAL A 1 92 ? 7.224 -5.744 -7.489 1.00 81.81 92 VAL A N 1
ATOM 677 C CA . VAL A 1 92 ? 7.706 -4.480 -8.054 1.00 81.81 92 VAL A CA 1
ATOM 678 C C . VAL A 1 92 ? 9.197 -4.289 -7.753 1.00 81.81 92 VAL A C 1
ATOM 680 O O . VAL A 1 92 ? 9.959 -3.951 -8.650 1.00 81.81 92 VAL A O 1
ATOM 683 N N . SER A 1 93 ? 9.642 -4.609 -6.534 1.00 82.44 93 SER A N 1
ATOM 684 C CA . SER A 1 93 ? 11.060 -4.511 -6.150 1.00 82.44 93 SER A CA 1
ATOM 685 C C . SER A 1 93 ? 11.952 -5.488 -6.927 1.00 82.44 93 SER A C 1
ATOM 687 O O . SER A 1 93 ? 13.068 -5.140 -7.311 1.00 82.44 93 SER A O 1
ATOM 689 N N . GLU A 1 94 ? 11.477 -6.712 -7.182 1.00 83.62 94 GLU A N 1
ATOM 690 C CA . GLU A 1 94 ? 12.181 -7.672 -8.045 1.00 83.62 94 GLU A CA 1
ATOM 691 C C . GLU A 1 94 ? 12.335 -7.139 -9.476 1.00 83.62 94 GLU A C 1
ATOM 693 O O . GLU A 1 94 ? 13.390 -7.302 -10.089 1.00 83.62 94 GLU A O 1
ATOM 698 N N . MET A 1 95 ? 11.298 -6.484 -10.001 1.00 77.69 95 MET A N 1
ATOM 699 C CA . MET A 1 95 ? 11.304 -5.912 -11.347 1.00 77.69 95 MET A CA 1
ATOM 700 C C . MET A 1 95 ? 12.232 -4.706 -11.462 1.00 77.69 95 MET A C 1
ATOM 702 O O . MET A 1 95 ? 13.014 -4.646 -12.404 1.00 77.69 95 MET A O 1
ATOM 706 N N . GLU A 1 96 ? 12.207 -3.783 -10.498 1.00 76.19 96 GLU A N 1
ATOM 707 C CA . GLU A 1 96 ? 13.166 -2.672 -10.451 1.00 76.19 96 GLU A CA 1
ATOM 708 C C . GLU A 1 96 ? 14.609 -3.176 -10.413 1.00 76.19 96 GLU A C 1
ATOM 710 O O . GLU A 1 96 ? 15.462 -2.645 -11.118 1.00 76.19 96 GLU A O 1
ATOM 715 N N . GLY A 1 97 ? 14.886 -4.222 -9.625 1.00 79.56 97 GLY A N 1
ATOM 716 C CA . GLY A 1 97 ? 16.210 -4.841 -9.579 1.00 79.56 97 GLY A CA 1
ATOM 717 C C . GLY A 1 97 ? 16.622 -5.462 -10.917 1.00 79.56 97 GLY A C 1
ATOM 718 O O . GLY A 1 97 ? 17.791 -5.394 -11.292 1.00 79.56 97 GLY A O 1
ATOM 719 N N . ALA A 1 98 ? 15.676 -6.046 -11.656 1.00 78.38 98 ALA A N 1
ATOM 720 C CA . ALA A 1 98 ? 15.924 -6.626 -12.976 1.00 78.38 98 ALA A CA 1
ATOM 721 C C . ALA A 1 98 ? 16.115 -5.574 -14.084 1.00 78.38 98 ALA A C 1
ATOM 723 O O . ALA A 1 98 ? 16.823 -5.846 -15.052 1.00 78.38 98 ALA A O 1
ATOM 724 N N . LEU A 1 99 ? 15.486 -4.405 -13.948 1.00 73.38 99 LEU A N 1
ATOM 725 C CA . LEU A 1 99 ? 15.630 -3.274 -14.865 1.00 73.38 99 LEU A CA 1
ATOM 726 C C . LEU A 1 99 ? 16.939 -2.520 -14.588 1.00 73.38 99 LEU A C 1
ATOM 728 O O . LEU A 1 99 ? 17.842 -2.544 -15.413 1.00 73.38 99 LEU A O 1
ATOM 732 N N . GLY A 1 100 ? 17.143 -2.031 -13.361 1.00 63.22 100 GLY A N 1
ATOM 733 C CA . GLY A 1 100 ? 18.332 -1.251 -12.985 1.00 63.22 100 GLY A CA 1
ATOM 734 C C . GLY A 1 100 ? 19.666 -2.015 -12.934 1.00 63.22 100 GLY A C 1
ATOM 735 O O . GLY A 1 100 ? 20.676 -1.431 -12.546 1.00 63.22 100 GLY A O 1
ATOM 736 N N . SER A 1 101 ? 19.689 -3.310 -13.268 1.00 60.47 101 SER A N 1
ATOM 737 C CA . SER A 1 101 ? 20.914 -4.118 -13.400 1.00 60.47 101 SER A CA 1
ATOM 738 C C . SER A 1 101 ? 21.362 -4.354 -14.850 1.00 60.47 101 SER A C 1
ATOM 740 O O . SER A 1 101 ? 22.372 -5.035 -15.053 1.00 60.47 101 SER A O 1
ATOM 742 N N . ARG A 1 102 ? 20.629 -3.823 -15.838 1.00 56.47 102 ARG A N 1
ATOM 743 C CA . ARG A 1 102 ? 20.982 -3.852 -17.267 1.00 56.47 102 ARG A CA 1
ATOM 744 C C . ARG A 1 102 ? 21.907 -2.701 -17.655 1.00 56.47 102 ARG A C 1
ATOM 746 O O . ARG A 1 102 ? 22.714 -2.933 -18.583 1.00 56.47 102 ARG A O 1
#